Protein AF-A0A0M9VNB2-F1 (afdb_monomer_lite)

Secondary structure (DSSP, 8-state):
--HHHHHHHHHHHHHHHHHHHHHHHHH-TTTTTTS-TT-SHHHHHHHHHT---TT-------SSSGGG--

pLDDT: mean 74.45, std 14.03, range [49.12, 93.69]

Structure (mmCIF, N/CA/C/O backbone):
data_AF-A0A0M9VNB2-F1
#
_entry.id   AF-A0A0M9VNB2-F1
#
loop_
_atom_site.group_PDB
_atom_site.id
_atom_site.type_symbol
_atom_site.label_atom_id
_atom_site.label_alt_id
_atom_site.label_comp_id
_atom_site.label_asym_id
_atom_site.label_entity_id
_atom_site.label_seq_id
_atom_site.pdbx_PDB_ins_code
_atom_site.Cartn_x
_atom_site.Cartn_y
_atom_site.Cartn_z
_atom_site.occupancy
_atom_site.B_iso_or_equiv
_atom_site.auth_seq_id
_atom_site.auth_comp_id
_atom_site.auth_asym_id
_atom_site.auth_atom_id
_atom_site.pdbx_PDB_model_num
ATOM 1 N N . MET A 1 1 ? 17.472 -18.807 -22.092 1.00 53.78 1 MET A N 1
ATOM 2 C CA . MET A 1 1 ? 16.855 -18.622 -20.754 1.00 53.78 1 MET A CA 1
ATOM 3 C C . MET A 1 1 ? 16.763 -17.141 -20.312 1.00 53.78 1 MET A C 1
ATOM 5 O O . MET A 1 1 ? 16.736 -16.879 -19.122 1.00 53.78 1 MET A O 1
ATOM 9 N N . LYS A 1 2 ? 16.694 -16.148 -21.220 1.00 58.00 2 LYS A N 1
ATOM 10 C CA . LYS A 1 2 ? 16.626 -14.703 -20.868 1.00 58.00 2 LYS A CA 1
ATOM 11 C C . LYS A 1 2 ? 15.222 -14.081 -21.002 1.00 58.00 2 LYS A C 1
ATOM 13 O O . LYS A 1 2 ? 14.988 -12.997 -20.493 1.00 58.00 2 LYS A O 1
ATOM 18 N N . TYR A 1 3 ? 14.283 -14.783 -21.640 1.00 59.09 3 TYR A N 1
ATOM 19 C CA . TYR A 1 3 ? 12.948 -14.264 -21.980 1.00 59.09 3 TYR A CA 1
ATOM 20 C C . TYR A 1 3 ? 11.872 -14.493 -20.901 1.00 59.09 3 TYR A C 1
ATOM 22 O O . TYR A 1 3 ? 10.799 -13.906 -20.980 1.00 59.09 3 TYR A O 1
ATOM 30 N N . LEU A 1 4 ? 12.144 -15.323 -19.885 1.00 61.00 4 LEU A N 1
ATOM 31 C CA . LEU A 1 4 ? 11.187 -15.609 -18.805 1.00 61.00 4 LEU A CA 1
ATOM 32 C C . LEU A 1 4 ? 11.217 -14.561 -17.686 1.00 61.00 4 LEU A C 1
ATOM 34 O O . LEU A 1 4 ? 10.176 -14.268 -17.107 1.00 61.00 4 LEU A O 1
ATOM 38 N N . ILE A 1 5 ? 12.391 -13.976 -17.412 1.00 62.03 5 ILE A N 1
ATOM 39 C CA . ILE A 1 5 ? 12.561 -12.999 -16.331 1.00 62.03 5 ILE A CA 1
ATOM 40 C C . ILE A 1 5 ? 11.725 -11.743 -16.611 1.00 62.03 5 ILE A C 1
ATOM 42 O O . ILE A 1 5 ? 11.007 -11.304 -15.725 1.00 62.03 5 ILE A O 1
ATOM 46 N N . GLY A 1 6 ? 11.726 -11.223 -17.845 1.00 61.53 6 GLY A N 1
ATOM 47 C CA . GLY A 1 6 ? 10.921 -10.044 -18.203 1.00 61.53 6 GLY A CA 1
ATOM 48 C C . GLY A 1 6 ? 9.408 -10.279 -18.102 1.00 61.53 6 GLY A C 1
ATOM 49 O O . GLY A 1 6 ? 8.689 -9.445 -17.567 1.00 61.53 6 GLY A O 1
ATOM 50 N N . ARG A 1 7 ? 8.926 -11.457 -18.526 1.00 67.69 7 ARG A N 1
ATOM 51 C CA . ARG A 1 7 ? 7.489 -11.786 -18.530 1.00 67.69 7 ARG A CA 1
ATOM 52 C C . ARG A 1 7 ? 6.885 -11.916 -17.129 1.00 67.69 7 ARG A C 1
ATOM 54 O O . ARG A 1 7 ? 5.688 -11.707 -16.969 1.00 67.69 7 ARG A O 1
ATOM 61 N N . VAL A 1 8 ? 7.691 -12.295 -16.138 1.00 70.62 8 VAL A N 1
ATOM 62 C CA . VAL A 1 8 ? 7.261 -12.415 -14.735 1.00 70.62 8 VAL A CA 1
ATOM 63 C C . VAL A 1 8 ? 7.580 -11.142 -13.947 1.00 70.62 8 VAL A C 1
ATOM 65 O O . VAL A 1 8 ? 6.823 -10.786 -13.047 1.00 70.62 8 VAL A O 1
ATOM 68 N N . ALA A 1 9 ? 8.646 -10.422 -14.309 1.00 73.50 9 ALA A N 1
ATOM 69 C CA . ALA A 1 9 ? 9.001 -9.157 -13.677 1.00 73.50 9 ALA A CA 1
ATOM 70 C C . ALA A 1 9 ? 7.940 -8.074 -13.917 1.00 73.50 9 ALA A C 1
ATOM 72 O O . ALA A 1 9 ? 7.532 -7.438 -12.951 1.00 73.50 9 ALA A O 1
ATOM 73 N N . ASP A 1 10 ? 7.444 -7.901 -15.147 1.00 76.31 10 ASP A N 1
ATOM 74 C CA . ASP A 1 10 ? 6.465 -6.846 -15.464 1.00 76.31 10 ASP A CA 1
ATOM 75 C C . ASP A 1 10 ? 5.188 -6.907 -14.594 1.00 76.31 10 ASP A C 1
ATOM 77 O O . ASP A 1 10 ? 4.825 -5.891 -13.997 1.00 76.31 10 ASP A O 1
ATOM 81 N N . PRO A 1 11 ? 4.523 -8.069 -14.420 1.00 84.75 11 PRO A N 1
ATOM 82 C CA . PRO A 1 11 ? 3.375 -8.183 -13.517 1.00 84.75 11 PRO A CA 1
ATOM 83 C C . PRO A 1 11 ? 3.710 -7.901 -12.049 1.00 84.75 11 PRO A C 1
ATOM 85 O O . PRO A 1 11 ? 2.916 -7.274 -11.350 1.00 84.75 11 PRO A O 1
ATOM 88 N N . ILE A 1 12 ? 4.876 -8.352 -11.574 1.00 88.25 12 ILE A N 1
ATOM 89 C CA . ILE A 1 12 ? 5.309 -8.117 -10.189 1.00 88.25 12 ILE A CA 1
ATOM 90 C C . ILE A 1 12 ? 5.536 -6.624 -9.963 1.00 88.25 12 ILE A C 1
ATOM 92 O O . ILE A 1 12 ? 5.059 -6.081 -8.967 1.00 88.25 12 ILE A O 1
ATOM 96 N N . PHE A 1 13 ? 6.210 -5.955 -10.899 1.00 88.38 13 PHE A N 1
ATOM 97 C CA . PHE A 1 13 ? 6.402 -4.512 -10.847 1.00 88.38 13 PHE A CA 1
ATOM 98 C C . PHE A 1 13 ? 5.064 -3.777 -10.892 1.00 88.38 13 PHE A C 1
ATOM 100 O O . PHE A 1 13 ? 4.850 -2.906 -10.061 1.00 88.38 13 PHE A O 1
ATOM 107 N N . GLY A 1 14 ? 4.126 -4.177 -11.754 1.00 86.81 14 GLY A N 1
ATOM 108 C CA . GLY A 1 14 ? 2.789 -3.579 -11.795 1.00 86.81 14 GLY A CA 1
ATOM 109 C C . GLY A 1 14 ? 2.038 -3.681 -10.461 1.00 86.81 14 GLY A C 1
ATOM 110 O O . GLY A 1 14 ? 1.478 -2.692 -9.987 1.00 86.81 14 GLY A O 1
ATOM 111 N N . ILE A 1 15 ? 2.074 -4.850 -9.814 1.00 91.50 15 ILE A N 1
ATOM 112 C CA . ILE A 1 15 ? 1.452 -5.054 -8.497 1.00 91.50 15 ILE A CA 1
ATOM 113 C C . ILE A 1 15 ? 2.159 -4.215 -7.426 1.00 91.50 15 ILE A C 1
ATOM 115 O O . ILE A 1 15 ? 1.494 -3.534 -6.645 1.00 91.50 15 ILE A O 1
ATOM 119 N N . ALA A 1 16 ? 3.494 -4.222 -7.400 1.00 91.50 16 ALA A N 1
ATOM 120 C CA . ALA A 1 16 ? 4.277 -3.444 -6.444 1.00 91.50 16 ALA A CA 1
ATOM 121 C C . ALA A 1 16 ? 4.035 -1.935 -6.601 1.00 91.50 16 ALA A C 1
ATOM 123 O O . ALA A 1 16 ? 3.855 -1.231 -5.609 1.00 91.50 16 ALA A O 1
ATOM 124 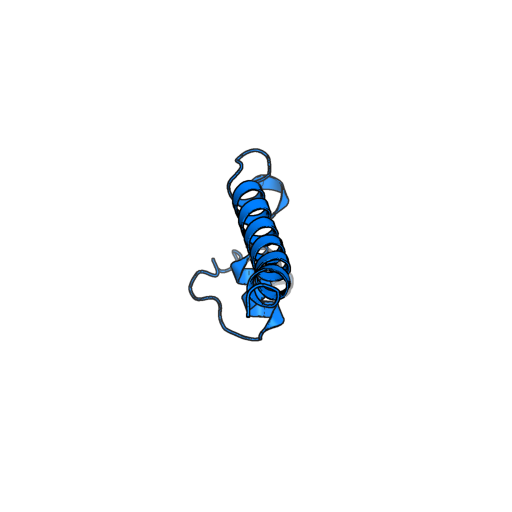N N . THR A 1 17 ? 3.957 -1.446 -7.841 1.00 93.69 17 THR A N 1
ATOM 125 C CA . THR A 1 17 ? 3.612 -0.057 -8.150 1.00 93.69 17 THR A CA 1
ATOM 126 C C . THR A 1 17 ? 2.202 0.280 -7.676 1.00 93.69 17 THR A C 1
ATOM 128 O O . THR A 1 17 ? 2.017 1.332 -7.073 1.00 93.69 17 THR A O 1
ATOM 131 N N . GLY A 1 18 ? 1.220 -0.605 -7.878 1.00 91.62 18 GLY A N 1
ATOM 132 C CA . GLY A 1 18 ? -0.145 -0.401 -7.386 1.00 91.62 18 GLY A CA 1
ATOM 133 C C . GLY A 1 18 ? -0.223 -0.311 -5.859 1.00 91.62 18 GLY A C 1
ATOM 134 O O . GLY A 1 18 ? -0.833 0.616 -5.330 1.00 91.62 18 GLY A O 1
ATOM 135 N N . ILE A 1 19 ? 0.450 -1.226 -5.150 1.00 92.94 19 ILE A N 1
ATOM 136 C CA . ILE A 1 19 ? 0.544 -1.209 -3.680 1.00 92.94 19 ILE A CA 1
ATOM 137 C C . ILE A 1 19 ? 1.210 0.086 -3.202 1.00 92.94 19 ILE A C 1
ATOM 139 O O . ILE A 1 19 ? 0.690 0.751 -2.309 1.00 92.94 19 ILE A O 1
ATOM 143 N N . GLY A 1 20 ? 2.337 0.467 -3.810 1.00 91.38 20 GLY A N 1
ATOM 144 C CA . GLY A 1 20 ? 3.070 1.679 -3.445 1.00 91.38 20 GLY A CA 1
ATOM 145 C C . GLY A 1 20 ? 2.269 2.957 -3.695 1.00 91.38 20 GLY A C 1
ATOM 146 O O . GLY A 1 20 ? 2.225 3.828 -2.832 1.00 91.38 20 GLY A O 1
ATOM 147 N N . ALA A 1 21 ? 1.587 3.054 -4.837 1.00 91.38 21 ALA A N 1
ATOM 148 C CA . ALA A 1 21 ? 0.722 4.186 -5.152 1.00 91.38 21 ALA A CA 1
ATOM 149 C C . ALA A 1 21 ? -0.429 4.313 -4.146 1.00 91.38 21 ALA A C 1
ATOM 151 O O . ALA A 1 21 ? -0.710 5.415 -3.680 1.00 91.38 21 ALA A O 1
ATOM 152 N N . TYR A 1 22 ? -1.050 3.191 -3.768 1.00 88.88 22 TYR A N 1
ATOM 153 C CA . TYR A 1 22 ? -2.106 3.193 -2.760 1.00 88.88 22 TYR A CA 1
ATOM 154 C C . TYR A 1 22 ? -1.572 3.600 -1.387 1.00 88.88 22 TYR A C 1
ATOM 156 O O . TYR A 1 22 ? -2.187 4.414 -0.714 1.00 88.88 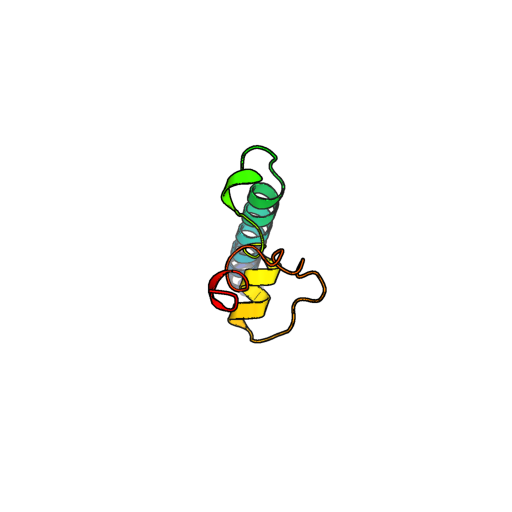22 TYR A O 1
ATOM 164 N N . TYR A 1 23 ? -0.399 3.105 -0.993 1.00 87.75 23 TYR A N 1
ATOM 165 C CA . TYR A 1 23 ? 0.228 3.485 0.272 1.00 87.75 23 TYR A CA 1
ATOM 166 C C . TYR A 1 23 ? 0.555 4.986 0.336 1.00 87.75 23 TYR A C 1
ATOM 168 O O . TYR A 1 23 ? 0.338 5.632 1.358 1.00 87.75 23 TYR A O 1
ATOM 176 N N . ILE A 1 24 ? 1.042 5.569 -0.764 1.00 89.19 24 ILE A N 1
ATOM 177 C CA . ILE A 1 24 ? 1.281 7.017 -0.855 1.00 89.19 24 ILE A CA 1
ATOM 178 C C . ILE A 1 24 ? -0.043 7.781 -0.775 1.00 89.19 24 ILE A C 1
ATOM 180 O O . ILE A 1 24 ? -0.131 8.758 -0.041 1.00 89.19 24 ILE A O 1
ATOM 184 N N . TYR A 1 25 ? -1.077 7.321 -1.485 1.00 87.19 25 TYR A N 1
ATOM 185 C CA . TYR A 1 25 ? -2.415 7.902 -1.399 1.00 87.19 25 TYR A CA 1
ATOM 186 C C . TYR A 1 25 ? -2.944 7.884 0.042 1.00 87.19 25 TYR A C 1
ATOM 188 O O . TYR A 1 25 ? -3.430 8.908 0.505 1.00 87.19 25 TYR A O 1
ATOM 196 N N . GLU A 1 26 ? -2.792 6.761 0.748 1.00 83.38 26 GLU A N 1
ATOM 197 C CA . GLU A 1 26 ? -3.255 6.551 2.126 1.00 83.38 26 GLU A CA 1
ATOM 198 C C . GLU A 1 26 ? -2.507 7.424 3.147 1.00 83.38 26 GLU A C 1
ATOM 200 O O . GLU A 1 26 ? -3.071 7.872 4.138 1.00 83.38 26 GLU A O 1
ATOM 205 N N . THR A 1 27 ? -1.218 7.671 2.913 1.00 83.62 27 THR A N 1
ATOM 206 C CA . THR A 1 27 ? -0.361 8.436 3.835 1.00 83.62 27 THR A CA 1
ATOM 207 C C . THR A 1 27 ? -0.358 9.940 3.563 1.00 83.62 27 THR A C 1
ATOM 209 O O . THR A 1 27 ? 0.147 10.705 4.390 1.00 83.62 27 THR A O 1
ATOM 212 N N . ASP A 1 28 ? -0.923 10.387 2.438 1.00 83.12 28 ASP A N 1
ATOM 213 C CA . ASP A 1 28 ? -1.023 11.805 2.102 1.00 83.12 28 ASP A CA 1
ATOM 214 C C . ASP A 1 28 ? -2.057 12.503 3.014 1.00 83.12 28 ASP A C 1
ATOM 216 O O . ASP A 1 28 ? -3.241 12.147 2.995 1.00 83.12 28 ASP A O 1
ATOM 220 N N . PRO A 1 29 ? -1.667 13.544 3.779 1.00 77.00 29 PRO A N 1
ATOM 221 C CA . PRO A 1 29 ? -2.578 14.287 4.653 1.00 77.00 29 PRO A CA 1
ATOM 222 C C . PRO A 1 29 ? -3.770 14.919 3.919 1.00 77.00 29 PRO A C 1
ATOM 224 O O . PRO A 1 29 ? -4.771 15.238 4.557 1.00 77.00 29 PRO A O 1
ATOM 227 N N . ARG A 1 30 ? -3.691 15.105 2.595 1.00 79.00 30 ARG A N 1
ATOM 228 C CA . ARG A 1 30 ? -4.796 15.620 1.769 1.00 79.00 30 ARG A CA 1
ATOM 229 C C . ARG A 1 30 ? -5.891 14.585 1.539 1.00 79.00 30 ARG A C 1
ATOM 231 O O . ARG A 1 30 ? -7.055 14.956 1.471 1.00 79.00 30 ARG A O 1
ATOM 238 N N . ASN A 1 31 ? -5.517 13.312 1.467 1.00 72.94 31 ASN A N 1
ATOM 239 C CA . ASN A 1 31 ? -6.437 12.191 1.275 1.00 72.94 31 ASN A CA 1
ATOM 240 C C . ASN A 1 31 ? -6.804 11.533 2.610 1.00 72.94 31 ASN A C 1
ATOM 242 O O . ASN A 1 31 ? -7.704 10.694 2.666 1.00 72.94 31 ASN A O 1
ATOM 246 N N . ALA A 1 32 ? -6.140 11.948 3.695 1.00 66.50 32 ALA A N 1
ATOM 247 C CA . ALA A 1 32 ? -6.351 11.419 5.031 1.00 66.50 32 ALA A CA 1
ATOM 248 C C . ALA A 1 32 ? -7.813 11.557 5.522 1.00 66.50 32 ALA A C 1
ATOM 250 O O . ALA A 1 32 ? -8.266 10.826 6.402 1.00 66.50 32 ALA A O 1
ATOM 251 N N . ALA A 1 33 ? -8.583 12.482 4.948 1.00 66.00 33 ALA A N 1
ATOM 252 C CA . ALA A 1 33 ? -10.009 12.618 5.227 1.00 66.00 33 ALA A CA 1
ATOM 253 C C . ALA A 1 33 ? -10.886 11.660 4.396 1.00 66.00 33 ALA A C 1
ATOM 255 O O . ALA A 1 33 ? -11.920 11.212 4.883 1.00 66.00 33 ALA A O 1
ATOM 256 N N . ASP A 1 34 ? -10.464 11.309 3.178 1.00 66.38 34 ASP A N 1
ATOM 257 C CA . ASP A 1 34 ? -11.308 10.632 2.182 1.00 66.38 34 ASP A CA 1
ATOM 258 C C . ASP A 1 34 ? -11.417 9.126 2.409 1.00 66.38 34 ASP A C 1
ATOM 260 O O . ASP A 1 34 ? -12.459 8.518 2.171 1.00 66.38 34 ASP A O 1
ATOM 264 N N . HIS A 1 35 ? -10.346 8.503 2.886 1.00 67.88 35 HIS A N 1
ATOM 265 C CA . HIS A 1 35 ? -10.334 7.061 3.096 1.00 67.88 35 HIS A CA 1
ATOM 266 C C . HIS A 1 35 ? -11.112 6.599 4.344 1.00 67.88 35 HIS A C 1
ATOM 268 O O . HIS A 1 35 ? -11.641 5.494 4.332 1.00 67.88 35 HIS A O 1
ATOM 274 N N . GLY A 1 36 ? -11.314 7.425 5.377 1.00 66.56 36 GLY A N 1
ATOM 275 C CA . GLY A 1 36 ? -12.114 7.059 6.560 1.00 66.56 36 GLY A CA 1
ATOM 276 C C . GLY A 1 36 ? -11.609 5.830 7.357 1.00 66.56 36 GLY A C 1
ATOM 277 O O . GLY A 1 36 ? -10.699 5.110 6.939 1.00 66.56 36 GLY A O 1
ATOM 278 N N . PRO A 1 37 ? -12.165 5.561 8.553 1.00 69.69 37 PRO A N 1
ATOM 279 C CA . PRO A 1 37 ? -11.775 4.397 9.346 1.00 69.69 37 PRO A CA 1
ATOM 280 C C . PRO A 1 37 ? -12.224 3.095 8.666 1.00 69.69 37 PRO A C 1
ATOM 282 O O . PRO A 1 37 ? -13.391 2.936 8.312 1.00 69.69 37 PRO A O 1
ATOM 285 N N . GLY A 1 38 ? -11.308 2.134 8.515 1.00 71.81 38 GLY A N 1
ATOM 286 C CA . GLY A 1 38 ? -11.629 0.812 7.973 1.00 71.81 38 GLY A CA 1
ATOM 287 C C . GLY A 1 38 ? -11.493 0.666 6.452 1.00 71.81 38 GLY A C 1
ATOM 288 O O . GLY A 1 38 ? -11.948 -0.347 5.923 1.00 71.81 38 GLY A O 1
ATOM 289 N N . ASN A 1 39 ? -10.911 1.633 5.735 1.00 79.31 39 ASN A N 1
ATOM 290 C CA . ASN A 1 39 ? -10.581 1.482 4.308 1.00 79.31 39 ASN A CA 1
ATOM 291 C C . ASN A 1 39 ? -9.076 1.595 4.046 1.00 79.31 39 ASN A C 1
ATOM 293 O O . ASN A 1 39 ? -8.660 2.054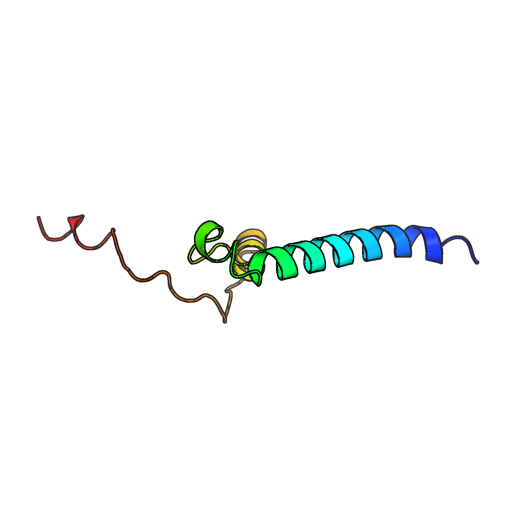 2.986 1.00 79.31 39 ASN A O 1
ATOM 297 N N . THR A 1 40 ? -8.263 1.160 5.008 1.00 85.56 40 THR A N 1
ATOM 298 C CA . THR A 1 40 ? -6.822 0.999 4.792 1.00 85.56 40 THR A CA 1
ATOM 299 C C . THR A 1 40 ? -6.557 -0.134 3.804 1.00 85.56 40 THR A C 1
ATOM 301 O O . THR A 1 40 ? -7.380 -1.048 3.657 1.00 85.56 40 THR A O 1
ATOM 304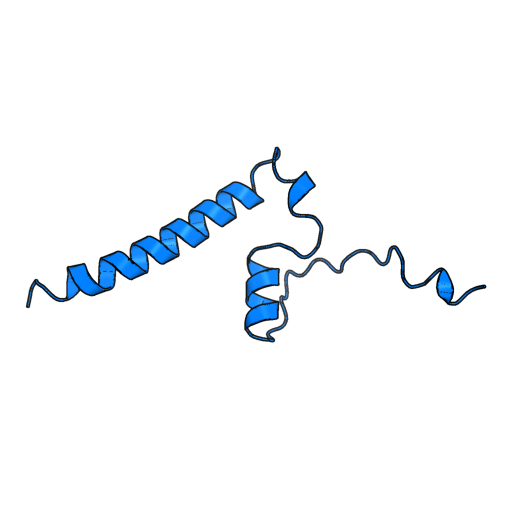 N N . LEU A 1 41 ? -5.389 -0.146 3.156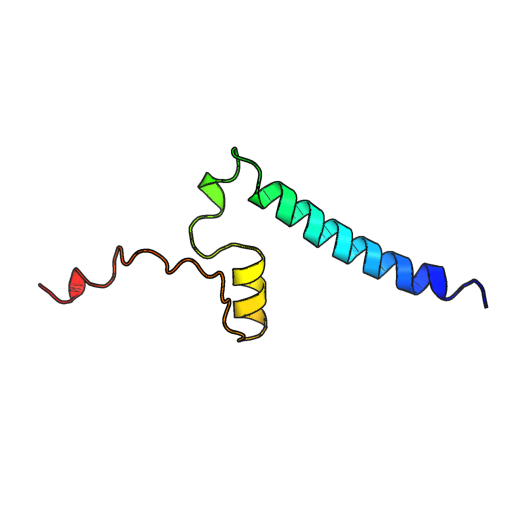 1.00 85.81 41 LEU A N 1
ATOM 305 C CA . LEU A 1 41 ? -5.030 -1.244 2.251 1.00 85.81 41 LEU A CA 1
ATOM 306 C C . LEU A 1 41 ? -5.124 -2.612 2.950 1.00 85.81 41 LEU A C 1
ATOM 308 O O . LEU A 1 41 ? -5.604 -3.589 2.370 1.00 85.81 41 LEU A O 1
ATOM 312 N N . LEU A 1 42 ? -4.713 -2.674 4.219 1.00 85.50 42 LEU A N 1
ATOM 313 C CA . LEU A 1 42 ? -4.796 -3.884 5.036 1.00 85.50 42 LEU A CA 1
ATOM 314 C C . LEU A 1 42 ? -6.240 -4.269 5.364 1.00 85.50 42 LEU A C 1
ATOM 316 O O . LEU A 1 42 ? -6.556 -5.458 5.378 1.00 85.50 42 LEU A O 1
ATOM 320 N N . ASP A 1 43 ? -7.138 -3.306 5.562 1.00 85.75 43 ASP A N 1
ATOM 321 C CA . ASP A 1 43 ? -8.562 -3.591 5.751 1.00 85.75 43 ASP A CA 1
ATOM 322 C C . ASP A 1 43 ? -9.185 -4.180 4.483 1.00 85.75 43 ASP A C 1
ATOM 324 O O . ASP A 1 43 ? -9.937 -5.152 4.546 1.00 85.75 43 ASP A O 1
ATOM 328 N N . LEU A 1 44 ? -8.827 -3.658 3.311 1.00 86.94 44 LEU A N 1
ATOM 329 C CA . LEU A 1 44 ? -9.317 -4.189 2.040 1.00 86.94 44 LEU A CA 1
ATOM 330 C C . LEU A 1 44 ? -8.797 -5.608 1.778 1.00 86.94 44 LEU A C 1
ATOM 332 O O . LEU A 1 44 ? -9.564 -6.485 1.372 1.00 86.94 44 LEU A O 1
ATOM 336 N N . ILE A 1 45 ? -7.513 -5.858 2.048 1.00 88.81 45 ILE A N 1
ATOM 337 C CA . ILE A 1 45 ? -6.909 -7.190 1.922 1.00 88.81 45 ILE A CA 1
ATOM 338 C C . ILE A 1 45 ? -7.550 -8.155 2.925 1.00 88.81 45 ILE A C 1
ATOM 340 O O . ILE A 1 45 ? -7.989 -9.238 2.549 1.00 88.81 45 ILE A O 1
ATOM 344 N N . SER A 1 46 ? -7.666 -7.764 4.188 1.00 88.81 46 SER A N 1
ATOM 345 C CA . SER A 1 46 ? -8.239 -8.613 5.235 1.00 88.81 46 SER A CA 1
ATOM 346 C C . SER A 1 46 ? -9.685 -9.018 4.920 1.00 88.81 46 SER A C 1
ATOM 348 O O . SER A 1 46 ? -10.004 -10.206 4.966 1.00 88.81 46 SER A O 1
ATOM 350 N N . ARG A 1 47 ? -10.523 -8.085 4.440 1.00 85.50 47 ARG A N 1
ATOM 351 C CA . ARG A 1 47 ? -11.882 -8.367 3.936 1.00 85.50 47 ARG A CA 1
ATOM 352 C C . ARG A 1 47 ? -11.881 -9.302 2.735 1.00 85.50 47 ARG A C 1
ATOM 354 O O . ARG A 1 47 ? -12.682 -10.231 2.679 1.00 85.50 47 ARG A O 1
ATOM 361 N N . ARG A 1 48 ? -10.991 -9.066 1.767 1.00 88.75 48 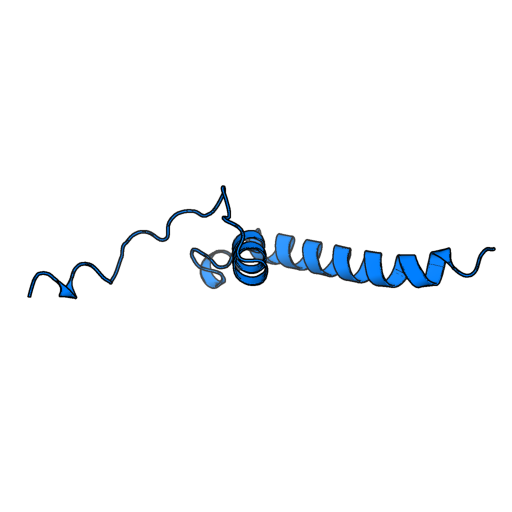ARG A N 1
ATOM 362 C CA . ARG A 1 48 ? -10.916 -9.870 0.541 1.00 88.75 48 ARG A CA 1
ATOM 363 C C . ARG A 1 48 ? -10.545 -11.325 0.824 1.00 88.75 48 ARG A C 1
ATOM 365 O O . ARG A 1 48 ? -11.016 -12.210 0.116 1.00 88.75 48 ARG A O 1
ATOM 372 N N . TRP A 1 49 ? -9.702 -11.552 1.824 1.00 91.56 49 TRP A N 1
ATOM 373 C CA . TRP A 1 49 ? -9.181 -12.874 2.167 1.00 91.56 49 TRP A CA 1
ATOM 374 C C . TRP A 1 49 ? -9.857 -13.497 3.396 1.00 91.56 49 TRP A C 1
ATOM 376 O O . TRP A 1 49 ? -9.541 -14.630 3.745 1.00 91.56 49 TRP A O 1
ATOM 386 N N . GLY A 1 50 ? -10.789 -12.789 4.043 1.00 87.25 50 GLY A N 1
ATOM 387 C CA . GLY A 1 50 ? -11.454 -13.248 5.267 1.00 87.25 50 GLY A CA 1
ATOM 388 C C . GLY A 1 50 ? -10.495 -13.437 6.448 1.00 87.25 50 GLY A C 1
ATOM 389 O O . GLY A 1 50 ? -10.763 -14.244 7.334 1.00 87.25 50 GLY A O 1
ATOM 390 N N . VAL A 1 51 ? -9.362 -12.732 6.447 1.00 88.00 51 VAL A N 1
ATOM 391 C CA . VAL A 1 51 ? -8.338 -12.804 7.498 1.00 88.00 51 VAL A CA 1
ATOM 392 C C . VAL A 1 51 ? -8.555 -11.646 8.463 1.00 88.00 51 VAL A C 1
ATOM 394 O O . VAL A 1 51 ? -8.964 -10.570 8.045 1.00 88.00 51 VAL A O 1
ATOM 397 N N . ALA A 1 52 ? -8.288 -11.832 9.754 1.00 80.38 52 ALA A N 1
ATOM 398 C CA . ALA A 1 52 ? -8.339 -10.725 10.705 1.00 80.38 52 ALA A CA 1
ATOM 399 C C . ALA A 1 52 ? -7.190 -9.736 10.438 1.00 80.38 52 ALA A C 1
ATOM 401 O O . ALA A 1 52 ? -6.035 -10.148 10.341 1.00 80.38 52 ALA A O 1
ATOM 402 N N . ASN A 1 53 ? -7.489 -8.437 10.348 1.00 82.56 53 ASN A N 1
ATOM 403 C CA . ASN A 1 53 ? -6.457 -7.402 10.340 1.00 82.56 53 ASN A CA 1
ATOM 404 C C . ASN A 1 53 ? -6.068 -7.073 11.796 1.00 82.56 53 ASN A C 1
ATOM 406 O O . ASN A 1 53 ? -6.876 -6.477 12.507 1.00 82.56 53 ASN A O 1
ATOM 410 N N . PRO A 1 54 ? -4.853 -7.418 12.261 1.00 73.31 54 PRO A N 1
ATOM 411 C CA . PRO A 1 54 ? -4.421 -7.117 13.628 1.00 73.31 54 PRO A CA 1
ATOM 412 C C . PRO A 1 54 ? -4.207 -5.616 13.869 1.00 73.31 54 PRO A C 1
ATOM 414 O O . PRO A 1 54 ? -4.148 -5.181 15.015 1.00 73.31 54 PRO A O 1
ATOM 417 N N . LEU A 1 55 ? -4.083 -4.830 12.796 1.00 75.06 55 LEU A N 1
ATOM 418 C CA . LEU A 1 55 ? -3.951 -3.376 12.831 1.00 75.06 55 LEU A CA 1
ATOM 419 C C . LEU A 1 55 ? -5.280 -2.672 12.548 1.00 75.06 55 LEU A C 1
ATOM 421 O O . LEU A 1 55 ? -5.293 -1.445 12.431 1.00 75.06 55 LEU A O 1
ATOM 425 N N . ALA A 1 56 ? -6.386 -3.422 12.435 1.00 71.00 56 ALA A N 1
ATOM 426 C CA . ALA A 1 56 ? -7.708 -2.832 12.313 1.00 71.00 56 ALA A CA 1
ATOM 427 C C . ALA A 1 56 ? -7.949 -1.962 13.540 1.00 71.00 56 ALA A C 1
ATOM 429 O O . ALA A 1 56 ? -8.131 -2.444 14.660 1.00 71.00 56 ALA A O 1
ATOM 430 N N . ARG A 1 57 ? -7.947 -0.651 13.323 1.00 64.69 57 ARG A N 1
ATOM 431 C CA . ARG A 1 57 ? -8.430 0.284 14.321 1.00 64.69 57 ARG A CA 1
ATOM 432 C C . ARG A 1 57 ? -9.935 0.073 14.350 1.00 64.69 57 ARG A C 1
ATOM 434 O O . ARG A 1 57 ? -10.598 0.382 13.363 1.00 64.69 57 ARG A O 1
ATOM 441 N N . THR A 1 58 ? -10.446 -0.527 15.427 1.00 57.47 58 THR A N 1
ATOM 442 C CA . THR A 1 58 ? -11.883 -0.718 15.645 1.00 57.47 58 THR A CA 1
ATOM 443 C C . THR A 1 58 ? -12.588 0.571 15.232 1.00 57.47 58 THR A C 1
ATOM 445 O O . THR A 1 58 ? -12.228 1.622 15.777 1.00 57.47 58 THR A O 1
ATOM 448 N N . PRO A 1 59 ? -13.500 0.547 14.240 1.00 55.50 59 PRO A N 1
ATOM 449 C CA . PRO A 1 59 ? -14.267 1.735 13.918 1.00 55.50 59 PRO A CA 1
ATOM 450 C C . PRO A 1 59 ? -14.951 2.120 15.219 1.00 55.50 59 PRO A C 1
ATOM 452 O O . PRO A 1 59 ? -15.633 1.287 15.821 1.00 55.50 59 PRO A O 1
ATOM 455 N N . ALA A 1 60 ? -14.651 3.319 15.717 1.00 50.97 60 ALA A N 1
ATOM 456 C CA . ALA A 1 60 ? -15.302 3.828 16.904 1.00 50.97 60 ALA A CA 1
ATOM 457 C C . ALA A 1 60 ? -16.800 3.632 16.693 1.00 50.97 60 ALA A C 1
ATOM 459 O O . ALA A 1 60 ? -17.361 4.092 15.701 1.00 50.97 60 ALA A O 1
ATOM 460 N N . THR A 1 61 ? -17.392 2.852 17.585 1.00 54.56 61 THR A N 1
ATOM 461 C CA . THR A 1 61 ? -18.820 2.668 17.753 1.00 54.56 61 THR A CA 1
ATOM 462 C C . THR A 1 61 ? -19.480 4.040 17.665 1.00 54.56 61 THR A C 1
ATOM 464 O O . THR A 1 61 ? -19.390 4.805 18.619 1.00 54.56 61 THR A O 1
ATOM 467 N N . SER A 1 62 ? -20.055 4.407 16.519 1.00 54.34 62 SER A N 1
ATOM 468 C CA . SER A 1 62 ? -20.675 5.729 16.392 1.00 54.34 62 SER A CA 1
ATOM 469 C C . SER A 1 62 ? -22.134 5.721 15.970 1.00 54.34 62 SER A C 1
ATOM 471 O O . SER A 1 62 ? -22.747 6.760 16.145 1.00 54.34 62 SER A O 1
ATOM 473 N N . GLU A 1 63 ? -22.750 4.621 15.507 1.00 56.16 63 GLU A N 1
ATOM 474 C CA . GLU A 1 63 ? -24.161 4.720 15.054 1.00 56.16 63 GLU A CA 1
ATOM 475 C C . GLU A 1 63 ? -25.088 3.513 15.301 1.00 56.16 63 GLU A C 1
ATOM 477 O O . GLU A 1 63 ? -26.274 3.597 14.983 1.00 56.16 63 GLU A O 1
ATOM 482 N N . THR A 1 64 ? -24.637 2.407 15.907 1.00 49.34 64 THR A N 1
ATOM 483 C CA . THR A 1 64 ? -25.528 1.233 16.101 1.00 49.34 64 THR A CA 1
ATOM 484 C C . THR A 1 64 ? -26.079 1.081 17.526 1.00 49.34 64 THR A C 1
ATOM 486 O O . THR A 1 64 ? -27.072 0.381 17.708 1.00 49.34 64 THR A O 1
ATOM 489 N N . ASP A 1 65 ? -25.520 1.771 18.527 1.00 49.12 65 ASP A N 1
ATOM 490 C CA . ASP A 1 65 ? -26.010 1.691 19.918 1.00 49.12 65 ASP A CA 1
ATOM 491 C C . ASP A 1 65 ? -27.157 2.670 20.242 1.00 49.12 65 ASP A C 1
ATOM 493 O O . ASP A 1 65 ? -27.945 2.400 21.147 1.00 49.12 65 ASP A O 1
ATOM 497 N N . GLU A 1 66 ? -27.351 3.754 19.477 1.00 52.28 66 GLU A N 1
ATOM 498 C CA . GLU A 1 66 ? -28.465 4.694 19.726 1.00 52.28 66 GLU A CA 1
ATOM 499 C C . GLU A 1 66 ? -29.845 4.092 19.424 1.00 52.28 66 GLU A C 1
ATOM 501 O O . GLU A 1 66 ? -30.833 4.443 20.063 1.00 52.28 66 GLU A O 1
ATOM 506 N N . LYS A 1 67 ? -29.937 3.124 18.504 1.00 52.09 67 LYS A N 1
ATOM 507 C CA . LYS A 1 67 ? -31.221 2.490 18.148 1.00 52.09 67 LYS A CA 1
ATOM 508 C C . LYS A 1 67 ? -31.649 1.364 19.085 1.00 52.09 67 LYS A C 1
ATOM 510 O O . LYS A 1 67 ? -32.672 0.734 18.838 1.00 52.09 67 LYS A O 1
ATOM 515 N N . LYS A 1 68 ? -30.879 1.090 20.141 1.00 52.25 68 LYS A N 1
ATOM 516 C CA . LYS A 1 68 ? -31.229 0.083 21.150 1.00 52.25 68 LYS A CA 1
ATOM 517 C C . LYS A 1 68 ? -31.731 0.691 22.463 1.00 52.25 68 LYS A C 1
ATOM 519 O O . LYS A 1 68 ? -32.092 -0.061 23.365 1.00 52.25 68 LYS A O 1
ATOM 524 N N . LEU A 1 69 ? -31.746 2.023 22.565 1.00 57.44 69 LEU A N 1
ATOM 525 C CA . LEU A 1 69 ? -32.148 2.756 23.768 1.00 57.44 69 LEU A CA 1
ATOM 526 C C . LEU A 1 69 ? -33.412 3.619 23.588 1.00 57.44 69 LEU A C 1
ATOM 528 O O . LEU A 1 69 ? -33.774 4.343 24.514 1.00 57.44 69 LEU A O 1
ATOM 532 N N . ILE A 1 70 ? -34.084 3.527 22.434 1.00 52.97 70 ILE A N 1
ATOM 533 C CA . ILE A 1 70 ? -35.398 4.140 22.173 1.00 52.97 70 ILE A CA 1
ATOM 534 C C . ILE A 1 70 ? -36.428 3.070 21.843 1.00 52.97 70 ILE A C 1
ATOM 536 O O . ILE A 1 70 ? -36.095 2.177 21.031 1.00 52.97 70 ILE A O 1
#

Organism: NCBI:txid77020

Radius of gyration: 18.43 Å; chains: 1; bounding box: 52×34×46 Å

InterPro domains:
  IPR024242 Non-classical export protein 1 [PF11654] (3-50)
  IPR024242 Non-classical export protein 1 [PTHR28011] (3-54)

Foldseek 3Di:
DPPVCVVVVVVVVVVVVVVVVLVCCCPDPVNVVVCDQQNRPLSVVCVVVVHDRPPRPPRPPDPDVVVVPD

Sequence (70 aa):
MKYLIGRVADPIFGIATGIGAYYIYETDPRNAADHGPGNTLLDLISRRWGVANPLARTPATSETDEKKLI